Protein AF-A0A3P7G291-F1 (afdb_monomer)

Radius of gyration: 13.14 Å; Cα contacts (8 Å, |Δi|>4): 35; chains: 1; bounding box: 27×27×28 Å

Secondary structure (DSSP, 8-state):
-HHHHHHHHHHHHHS--S-THHHHHHHHH-HHHHHHHHHHHHHH-TTHHHHHHHT-S-S--------

pLDDT: mean 80.26, std 13.21, range [43.16, 96.25]

Solvent-accessible surface area (backbone atoms only — not comparable to full-atom values): 4206 Å² total; per-residue (Å²): 117,64,69,65,53,42,54,55,51,47,50,62,58,70,51,90,57,102,56,66,62,59,41,51,46,37,61,75,76,35,47,69,56,54,52,50,46,50,54,55,42,64,60,67,39,85,54,47,75,56,26,72,73,66,76,43,89,78,69,85,75,70,70,79,72,92,126

Sequence (67 aa):
MDATAFGHLTQLYFTPLNSDTLKKYMDEKTPNLVAHINRVKDLYWSDWDEAIRTLSLTTHNNPKTDS

InterPro domains:
  IPR033468 Metaxin, glutathione S-transferase domain [PF17171] (1-40)
  IPR050931 Mitochondrial Protein Transport Metaxin [PTHR12289] (2-58)

Foldseek 3Di:
DLVVLLVVLCCQQVPDDPDCVSNVCCVPPPVVSVVSNVVVCVQFPVPVVVCVVVVDPPDDRPGPDDD

Structure (mmCIF, N/CA/C/O backbone):
data_AF-A0A3P7G291-F1
#
_entry.id   AF-A0A3P7G291-F1
#
loop_
_atom_site.group_PDB
_atom_site.id
_atom_site.type_symbol
_atom_site.label_atom_id
_atom_site.label_alt_id
_atom_site.label_comp_id
_atom_site.label_asym_id
_atom_site.label_entity_id
_atom_site.label_seq_id
_atom_site.pdbx_PDB_ins_code
_atom_site.Cartn_x
_atom_site.Cartn_y
_atom_site.Cartn_z
_atom_site.occupancy
_atom_site.B_iso_or_equiv
_atom_site.auth_seq_id
_atom_site.auth_comp_id
_atom_site.auth_asym_id
_atom_site.auth_atom_id
_atom_site.pdbx_PDB_model_num
ATOM 1 N N . MET A 1 1 ? -9.165 -4.645 -16.777 1.00 57.97 1 MET A N 1
ATOM 2 C CA . MET A 1 1 ? -9.943 -4.229 -15.586 1.00 57.97 1 MET A CA 1
ATOM 3 C C . MET A 1 1 ? -9.077 -4.158 -14.330 1.00 57.97 1 MET A C 1
ATOM 5 O O . MET A 1 1 ? -9.444 -3.436 -13.414 1.00 57.97 1 MET A O 1
ATOM 9 N N . ASP A 1 2 ? -7.908 -4.806 -14.299 1.00 70.19 2 ASP A N 1
ATOM 10 C CA . ASP A 1 2 ? -7.059 -4.866 -13.099 1.00 70.19 2 ASP A CA 1
ATOM 11 C C . ASP A 1 2 ? -6.407 -3.532 -12.711 1.00 70.19 2 ASP A C 1
ATOM 13 O O . ASP A 1 2 ? -6.362 -3.210 -11.532 1.00 70.19 2 ASP A O 1
ATOM 17 N N . ALA A 1 3 ? -5.974 -2.706 -13.672 1.00 73.75 3 ALA A N 1
ATOM 18 C CA . ALA A 1 3 ? -5.279 -1.447 -13.368 1.00 73.75 3 ALA A C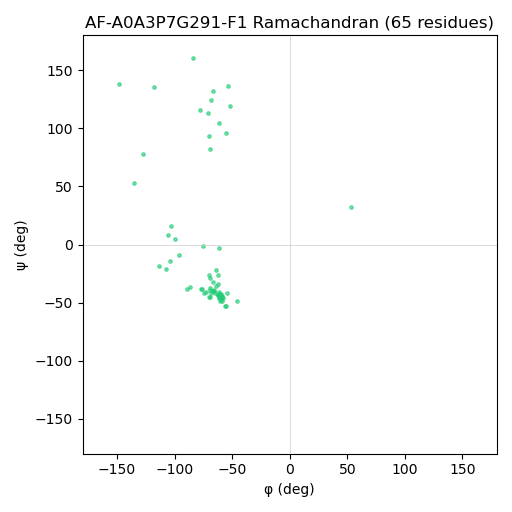A 1
ATOM 19 C C . ALA A 1 3 ? -6.169 -0.404 -12.660 1.00 73.75 3 ALA A C 1
ATOM 21 O O . ALA A 1 3 ? -5.727 0.260 -11.725 1.00 73.75 3 ALA A O 1
ATOM 22 N N . THR A 1 4 ? -7.438 -0.277 -13.065 1.00 82.94 4 THR A N 1
ATOM 23 C CA . THR A 1 4 ? -8.389 0.658 -12.438 1.00 82.94 4 THR A CA 1
ATOM 24 C C . THR A 1 4 ? -8.770 0.205 -11.030 1.00 82.94 4 THR A C 1
ATOM 26 O O . THR A 1 4 ? -8.755 1.007 -10.100 1.00 82.94 4 THR A O 1
ATOM 29 N N . ALA A 1 5 ? -9.063 -1.088 -10.853 1.00 83.62 5 ALA A N 1
ATOM 30 C CA . ALA A 1 5 ? -9.347 -1.653 -9.537 1.00 83.62 5 ALA A CA 1
ATOM 31 C C . ALA A 1 5 ? -8.130 -1.532 -8.607 1.00 83.62 5 ALA A C 1
ATOM 33 O O . ALA A 1 5 ? -8.270 -1.100 -7.466 1.00 83.62 5 ALA A O 1
ATOM 34 N N . PHE A 1 6 ? -6.930 -1.827 -9.113 1.00 85.50 6 PHE A N 1
ATOM 35 C CA . PHE A 1 6 ? -5.674 -1.648 -8.392 1.00 85.50 6 PHE A CA 1
ATOM 36 C C . PHE A 1 6 ? -5.461 -0.199 -7.946 1.00 85.50 6 PHE A C 1
ATOM 38 O O . PHE A 1 6 ? -5.132 0.023 -6.784 1.00 85.50 6 PHE A O 1
ATOM 45 N N . GLY A 1 7 ? -5.695 0.785 -8.821 1.00 85.31 7 GLY A N 1
ATOM 46 C CA . GLY A 1 7 ? -5.557 2.205 -8.486 1.00 85.31 7 GLY A CA 1
ATOM 47 C C . GLY A 1 7 ? -6.456 2.632 -7.321 1.00 85.31 7 GLY A C 1
ATOM 48 O O . GLY A 1 7 ? -5.996 3.266 -6.376 1.00 85.31 7 GLY A O 1
ATOM 49 N N . HIS A 1 8 ? -7.723 2.219 -7.328 1.00 87.56 8 HIS A N 1
ATOM 50 C CA . HIS A 1 8 ? -8.630 2.523 -6.218 1.00 87.56 8 HIS A CA 1
ATOM 51 C C . HIS A 1 8 ? -8.254 1.780 -4.931 1.00 87.56 8 HIS A C 1
ATOM 53 O O . HIS A 1 8 ? -8.260 2.363 -3.849 1.00 87.56 8 HIS A O 1
ATOM 59 N N . LEU A 1 9 ? -7.889 0.502 -5.034 1.00 89.62 9 LEU A N 1
ATOM 60 C CA . LEU A 1 9 ? -7.523 -0.315 -3.879 1.00 89.62 9 LEU A CA 1
ATOM 61 C C . LEU A 1 9 ? -6.221 0.155 -3.215 1.00 89.62 9 LEU A C 1
ATOM 63 O O . LEU A 1 9 ? -6.136 0.198 -1.991 1.00 89.62 9 LEU A O 1
ATOM 67 N N . THR A 1 10 ? -5.223 0.551 -4.005 1.00 87.50 10 THR A N 1
ATOM 68 C CA . THR A 1 10 ? -3.963 1.107 -3.490 1.00 87.50 10 THR A CA 1
ATOM 69 C C . THR A 1 10 ? -4.173 2.437 -2.790 1.00 87.50 10 THR A C 1
ATOM 71 O O . THR A 1 10 ? -3.591 2.643 -1.729 1.00 87.50 10 THR A O 1
ATOM 74 N N . GLN A 1 11 ? -5.041 3.306 -3.315 1.00 87.25 11 GLN A N 1
ATOM 75 C CA . GLN A 1 11 ? -5.421 4.533 -2.617 1.00 87.25 11 GLN A CA 1
ATOM 76 C C . GLN A 1 11 ? -6.039 4.215 -1.253 1.00 87.25 11 GLN A C 1
ATOM 78 O O . GLN A 1 11 ? -5.593 4.758 -0.251 1.00 87.25 11 GLN A O 1
ATOM 83 N N . LEU A 1 12 ? -7.002 3.297 -1.178 1.00 86.94 12 LEU A N 1
ATOM 84 C CA . LEU A 1 12 ? -7.634 2.927 0.095 1.00 86.94 12 LEU A CA 1
ATOM 85 C C . LEU A 1 12 ? -6.652 2.304 1.102 1.00 86.94 12 LEU A C 1
ATOM 87 O O . LEU A 1 12 ? -6.794 2.520 2.303 1.00 86.94 12 LEU A O 1
ATOM 91 N N . TYR A 1 13 ? -5.665 1.545 0.621 1.00 88.38 13 TYR A N 1
ATOM 92 C CA . TYR A 1 13 ? -4.758 0.775 1.472 1.00 88.38 13 TYR A CA 1
ATOM 93 C C . TYR A 1 13 ? -3.496 1.539 1.911 1.00 88.38 13 TYR A C 1
ATOM 95 O O . TYR A 1 13 ? -3.042 1.378 3.044 1.00 88.38 13 TYR A O 1
ATOM 103 N N . PHE A 1 14 ? -2.914 2.360 1.030 1.00 85.44 14 PHE A N 1
ATOM 104 C CA . PHE A 1 14 ? -1.649 3.065 1.280 1.00 85.44 14 PHE A CA 1
ATOM 105 C C . PHE A 1 14 ? -1.814 4.554 1.593 1.00 85.44 14 PHE A C 1
ATOM 107 O O . PHE A 1 14 ? -0.856 5.168 2.064 1.00 85.44 14 PHE A O 1
ATOM 114 N N . THR A 1 15 ? -2.986 5.153 1.350 1.00 85.31 15 THR A N 1
ATOM 115 C CA . THR A 1 15 ? -3.195 6.567 1.690 1.00 85.31 15 THR A CA 1
ATOM 116 C C . THR A 1 15 ? -3.207 6.721 3.209 1.00 85.31 15 THR A C 1
ATOM 118 O O . THR A 1 15 ? -4.018 6.069 3.871 1.00 85.31 15 THR A O 1
ATOM 121 N N . PRO A 1 16 ? -2.352 7.586 3.780 1.00 75.50 16 PRO A N 1
ATOM 122 C CA . PRO A 1 16 ? -2.371 7.863 5.206 1.00 75.50 16 PRO A CA 1
ATOM 123 C C . PRO A 1 16 ? -3.637 8.659 5.537 1.00 75.50 16 PRO A C 1
ATOM 125 O O . PRO A 1 16 ? -3.690 9.879 5.398 1.00 75.50 16 PRO A O 1
ATOM 128 N N . LEU A 1 17 ? -4.689 7.943 5.926 1.00 79.88 17 LEU A N 1
ATOM 129 C CA . LEU A 1 17 ? -5.903 8.528 6.476 1.00 79.88 17 LEU A CA 1
ATOM 130 C C . LEU A 1 17 ? -5.721 8.769 7.974 1.00 79.88 17 LEU A C 1
ATOM 132 O O . LEU A 1 17 ? -4.904 8.136 8.635 1.00 79.88 17 LEU A O 1
ATOM 136 N N . ASN A 1 18 ? -6.558 9.638 8.533 1.00 77.31 18 ASN A N 1
ATOM 137 C CA . ASN A 1 18 ? -6.555 10.003 9.955 1.00 77.31 18 ASN A CA 1
ATOM 138 C C . ASN A 1 18 ? -6.842 8.809 10.901 1.00 77.31 18 ASN A C 1
ATOM 140 O O . ASN A 1 18 ? -6.890 8.986 12.115 1.00 77.31 18 ASN A O 1
ATOM 144 N N . SER A 1 19 ? -7.109 7.618 10.352 1.00 79.06 19 SER A N 1
ATOM 145 C CA . SER A 1 19 ? -7.389 6.382 11.073 1.00 79.06 19 SER A CA 1
ATOM 146 C C . SER A 1 19 ? -6.904 5.155 10.294 1.00 79.06 19 SER A C 1
ATOM 148 O O . SER A 1 19 ? -7.185 5.013 9.103 1.00 79.06 19 SER A O 1
ATOM 150 N N . ASP A 1 20 ? -6.295 4.209 11.011 1.00 83.00 20 ASP A N 1
ATOM 151 C CA . ASP A 1 20 ? -5.884 2.899 10.489 1.00 83.00 20 ASP A CA 1
ATOM 152 C C . ASP A 1 20 ? -7.054 1.915 10.297 1.00 83.00 20 ASP A C 1
ATOM 154 O O . ASP A 1 20 ? -6.844 0.779 9.868 1.00 83.00 20 ASP A O 1
ATOM 158 N N . THR A 1 21 ? -8.291 2.303 10.636 1.00 88.38 21 THR A N 1
ATOM 159 C CA . THR A 1 21 ? -9.463 1.409 10.596 1.00 88.38 21 THR A CA 1
ATOM 160 C C . THR A 1 21 ? -9.646 0.749 9.232 1.00 88.38 21 THR A C 1
ATOM 162 O O . THR A 1 21 ? -9.938 -0.443 9.169 1.00 88.38 21 THR A O 1
ATOM 165 N N . LEU A 1 22 ? -9.462 1.500 8.145 1.00 87.31 22 LEU A N 1
ATOM 166 C CA . LEU A 1 22 ? -9.687 0.989 6.795 1.00 87.31 22 LEU A CA 1
ATOM 167 C C . LEU A 1 22 ? -8.637 -0.053 6.400 1.00 87.31 22 LEU A C 1
ATOM 169 O O . LEU A 1 22 ? -8.992 -1.122 5.911 1.00 87.31 22 LEU A O 1
ATOM 173 N N . LYS A 1 23 ? -7.361 0.227 6.683 1.00 89.44 23 LYS A N 1
ATOM 174 C CA . LYS A 1 23 ? -6.267 -0.711 6.429 1.00 89.44 23 LYS A CA 1
ATOM 175 C C . LYS A 1 23 ? -6.460 -2.008 7.217 1.00 89.44 23 LYS A C 1
ATOM 177 O O . LYS A 1 23 ? -6.465 -3.079 6.622 1.00 89.44 23 LYS A O 1
ATOM 182 N N . LYS A 1 24 ? -6.742 -1.906 8.523 1.00 92.00 24 LYS A N 1
ATOM 183 C CA . LYS A 1 24 ? -7.026 -3.074 9.379 1.00 92.00 24 LYS A CA 1
ATOM 184 C C . LYS A 1 24 ? -8.215 -3.887 8.877 1.00 92.00 24 LYS A C 1
ATOM 186 O O . LYS A 1 24 ? -8.142 -5.108 8.813 1.00 92.00 24 LYS A O 1
ATOM 191 N N . TYR A 1 25 ? -9.300 -3.222 8.479 1.00 92.69 25 TYR A N 1
ATOM 192 C CA . TYR A 1 25 ? -10.453 -3.905 7.898 1.00 92.69 25 TYR A CA 1
ATOM 193 C C . TYR A 1 25 ? -10.069 -4.664 6.624 1.00 92.69 25 TYR A C 1
ATOM 195 O O . TYR A 1 25 ? -10.485 -5.807 6.445 1.00 92.69 25 TYR A O 1
ATOM 203 N N . MET A 1 26 ? -9.260 -4.057 5.752 1.00 93.62 26 MET A N 1
ATOM 204 C CA . MET A 1 26 ? -8.811 -4.713 4.527 1.00 93.62 26 MET A CA 1
ATOM 205 C C . MET A 1 26 ? -7.924 -5.930 4.811 1.00 93.62 26 MET A C 1
ATOM 207 O O . MET A 1 26 ? -8.127 -6.969 4.178 1.00 93.62 26 MET A O 1
ATOM 211 N N . ASP A 1 27 ? -7.014 -5.823 5.781 1.00 93.69 27 ASP A N 1
ATOM 212 C CA . ASP A 1 27 ? -6.140 -6.915 6.224 1.00 93.69 27 ASP A CA 1
ATOM 213 C C . ASP A 1 27 ? -6.940 -8.091 6.810 1.00 93.69 27 ASP A C 1
ATOM 215 O O . ASP A 1 27 ? -6.680 -9.250 6.492 1.00 93.69 27 ASP A O 1
ATOM 219 N N . GLU A 1 28 ? -7.952 -7.807 7.636 1.00 96.25 28 GLU A N 1
ATOM 220 C CA . GLU A 1 28 ? -8.711 -8.834 8.361 1.00 96.25 28 GLU A CA 1
ATOM 221 C C . GLU A 1 28 ? -9.878 -9.427 7.565 1.00 96.25 28 GLU A C 1
ATOM 223 O O . GLU A 1 28 ? -10.213 -10.603 7.726 1.00 96.25 28 GLU A O 1
ATOM 228 N N . LYS A 1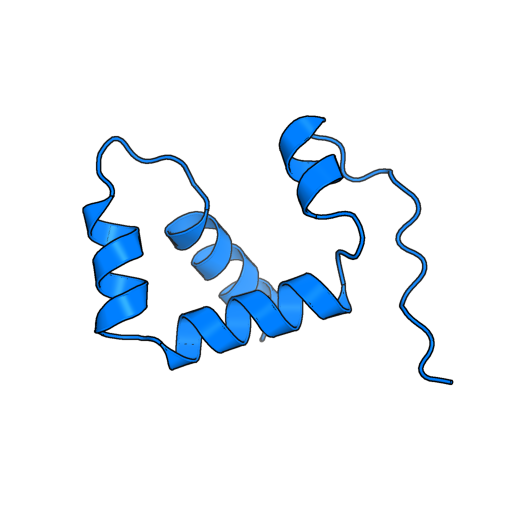 29 ? -10.566 -8.609 6.762 1.00 96.12 29 LYS A N 1
ATOM 229 C CA . LYS A 1 29 ? -11.837 -8.980 6.116 1.00 96.12 29 LYS A CA 1
ATOM 230 C C . LYS A 1 29 ? -11.705 -9.213 4.621 1.00 96.12 29 LYS A C 1
ATOM 232 O O . LYS A 1 29 ? -12.549 -9.903 4.054 1.00 96.12 29 LYS A O 1
ATOM 237 N N . THR A 1 30 ? -10.668 -8.671 3.982 1.00 94.94 30 THR A N 1
ATOM 238 C CA . THR A 1 30 ? -10.460 -8.800 2.531 1.00 94.94 30 THR A CA 1
ATOM 239 C C . THR A 1 30 ? -9.007 -9.136 2.159 1.00 94.94 30 THR A C 1
ATOM 241 O O . THR A 1 30 ? -8.416 -8.461 1.309 1.00 94.94 30 THR A O 1
ATOM 244 N N . PRO A 1 31 ? -8.399 -10.190 2.737 1.00 94.31 31 PRO A N 1
ATOM 245 C CA . PRO A 1 31 ? -6.987 -10.514 2.504 1.00 94.31 31 PRO A CA 1
ATOM 246 C C . PRO A 1 31 ? -6.681 -10.842 1.033 1.00 94.31 31 PRO A C 1
ATOM 248 O O . PRO A 1 31 ? -5.574 -10.612 0.553 1.00 94.31 31 PRO A O 1
ATOM 251 N N . ASN A 1 32 ? -7.670 -11.324 0.276 1.00 94.12 32 ASN A N 1
ATOM 252 C 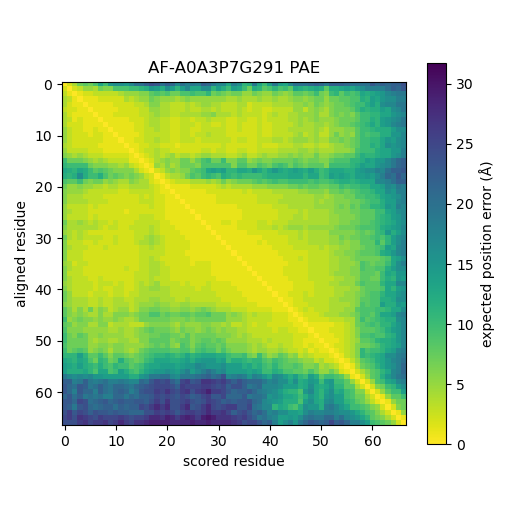CA . ASN A 1 32 ? -7.560 -11.564 -1.163 1.00 94.12 32 ASN A CA 1
ATOM 253 C C . ASN A 1 32 ? -7.333 -10.271 -1.966 1.00 94.12 32 ASN A C 1
ATOM 255 O O . ASN A 1 32 ? -6.602 -10.284 -2.956 1.00 94.12 32 ASN A O 1
ATOM 259 N N . LEU A 1 33 ? -7.934 -9.154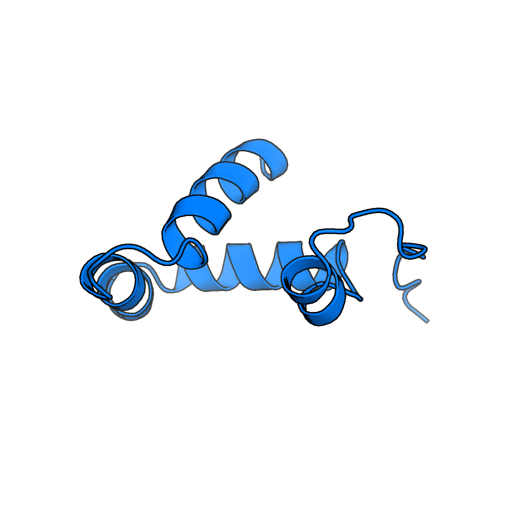 -1.542 1.00 92.25 33 LEU A N 1
ATOM 260 C CA . LEU A 1 33 ? -7.726 -7.854 -2.179 1.00 92.25 33 LEU A CA 1
ATOM 261 C C . LEU A 1 33 ? -6.337 -7.312 -1.846 1.00 92.25 3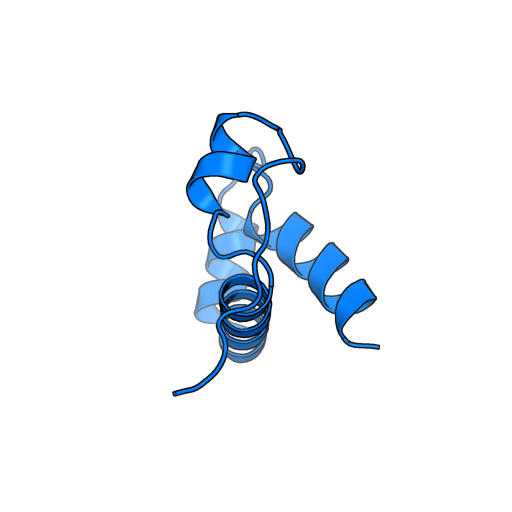3 LEU A C 1
ATOM 263 O O . LEU A 1 33 ? -5.643 -6.840 -2.742 1.00 92.25 33 LEU A O 1
ATOM 267 N N . VAL A 1 34 ? -5.891 -7.464 -0.597 1.00 93.56 34 VAL A N 1
ATOM 268 C CA . VAL A 1 34 ? -4.529 -7.093 -0.182 1.00 93.56 34 VAL A CA 1
ATOM 269 C C . VAL A 1 34 ? -3.482 -7.901 -0.956 1.00 93.56 34 VAL A C 1
ATOM 271 O O . VAL A 1 34 ? -2.518 -7.338 -1.475 1.00 93.56 34 VAL A O 1
ATOM 274 N N . ALA A 1 35 ? -3.699 -9.206 -1.130 1.00 92.38 35 ALA A N 1
ATOM 275 C CA . ALA A 1 35 ? -2.832 -10.055 -1.946 1.00 92.38 35 ALA A CA 1
ATOM 276 C C . ALA A 1 35 ? -2.800 -9.613 -3.420 1.00 92.38 35 ALA A C 1
ATOM 278 O O . ALA A 1 35 ? -1.731 -9.573 -4.029 1.00 92.38 35 ALA A O 1
ATOM 279 N N . HIS A 1 36 ? -3.949 -9.236 -3.993 1.00 90.56 36 HIS A N 1
ATOM 280 C CA . HIS A 1 36 ? -4.009 -8.701 -5.353 1.00 90.56 36 HIS A CA 1
ATOM 281 C C . HIS A 1 36 ? -3.210 -7.398 -5.488 1.00 90.56 36 HIS A C 1
ATOM 283 O O . HIS A 1 36 ? -2.421 -7.275 -6.425 1.00 90.56 36 HIS A O 1
ATOM 289 N N . ILE A 1 37 ? -3.372 -6.465 -4.542 1.00 91.62 37 ILE A N 1
ATOM 290 C CA . ILE A 1 37 ? -2.615 -5.208 -4.496 1.00 91.62 37 ILE A CA 1
ATOM 291 C C . ILE A 1 37 ? -1.113 -5.500 -4.468 1.00 91.62 37 ILE A C 1
ATOM 293 O O . ILE A 1 37 ? -0.385 -5.004 -5.320 1.00 91.62 37 ILE A O 1
ATOM 297 N N . ASN A 1 38 ? -0.646 -6.340 -3.542 1.00 90.25 38 ASN A N 1
ATOM 298 C CA . ASN A 1 38 ? 0.783 -6.639 -3.425 1.00 90.25 38 ASN A CA 1
ATOM 299 C C . ASN A 1 38 ? 1.342 -7.299 -4.692 1.00 90.25 38 ASN A C 1
ATOM 301 O O . ASN A 1 38 ? 2.380 -6.876 -5.183 1.00 90.25 38 ASN A O 1
ATOM 305 N N . ARG A 1 39 ? 0.616 -8.247 -5.296 1.00 90.88 39 ARG A N 1
ATOM 306 C CA . ARG A 1 39 ? 1.050 -8.891 -6.545 1.00 90.88 39 ARG A CA 1
ATOM 307 C C . ARG A 1 39 ? 1.225 -7.888 -7.687 1.00 90.88 39 ARG A C 1
ATOM 309 O O . ARG A 1 39 ? 2.221 -7.939 -8.395 1.00 90.88 39 ARG A O 1
ATOM 316 N N . VAL A 1 40 ? 0.254 -6.997 -7.894 1.00 88.12 40 VAL A N 1
ATOM 317 C CA . VAL A 1 40 ? 0.319 -5.995 -8.974 1.00 88.12 40 VAL A CA 1
ATOM 318 C C . VAL A 1 40 ? 1.410 -4.961 -8.682 1.00 88.12 40 VAL A C 1
ATOM 320 O O . VAL A 1 40 ? 2.164 -4.603 -9.583 1.00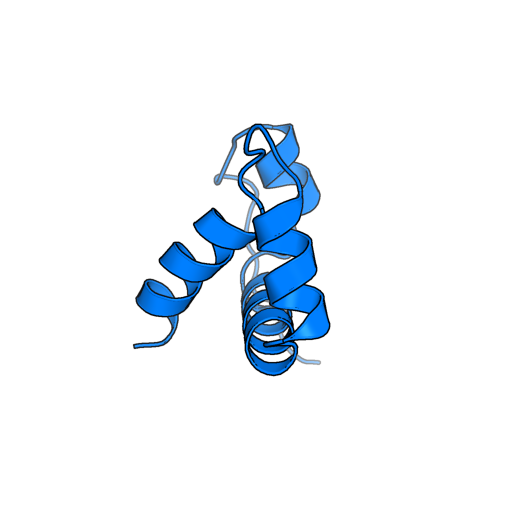 88.12 40 VAL A O 1
ATOM 323 N N . LYS A 1 41 ? 1.555 -4.548 -7.419 1.00 87.25 41 LYS A N 1
ATOM 324 C CA . LYS A 1 41 ? 2.643 -3.678 -6.961 1.00 87.25 41 LYS A CA 1
ATOM 325 C C . LYS A 1 41 ? 4.013 -4.272 -7.305 1.00 87.25 41 LYS A C 1
ATOM 327 O O . LYS A 1 41 ? 4.800 -3.626 -7.984 1.00 87.25 41 LYS A O 1
ATOM 332 N N . ASP A 1 42 ? 4.257 -5.519 -6.915 1.00 86.81 42 ASP A N 1
ATOM 333 C CA . ASP A 1 42 ? 5.564 -6.170 -7.058 1.00 86.81 42 ASP A CA 1
ATOM 334 C C . ASP A 1 42 ? 5.936 -6.484 -8.520 1.00 86.81 42 ASP A C 1
ATOM 336 O O . ASP A 1 42 ? 7.123 -6.571 -8.846 1.00 86.81 42 ASP A O 1
ATOM 340 N N . LEU A 1 43 ? 4.935 -6.654 -9.396 1.00 86.75 43 LEU A N 1
ATOM 341 C CA . LEU A 1 43 ? 5.122 -6.916 -10.829 1.00 86.75 43 LEU A CA 1
ATOM 342 C C . LEU A 1 43 ? 5.523 -5.667 -11.623 1.00 86.75 43 LEU A C 1
ATOM 344 O O . LEU A 1 43 ? 6.320 -5.773 -12.553 1.00 86.75 43 LEU A O 1
ATOM 348 N N . TYR A 1 44 ? 4.955 -4.506 -11.290 1.00 83.00 44 TYR A N 1
ATOM 349 C CA . TYR A 1 44 ? 5.077 -3.299 -12.119 1.00 83.00 44 TYR A CA 1
ATOM 350 C C . TYR A 1 44 ? 5.872 -2.163 -11.464 1.00 83.00 44 TYR A C 1
ATOM 352 O O . TYR A 1 44 ? 6.346 -1.286 -12.181 1.00 83.00 44 TYR A O 1
ATOM 360 N N . TRP A 1 45 ? 6.043 -2.183 -10.140 1.00 80.62 45 TRP A N 1
ATOM 361 C CA . TRP A 1 45 ? 6.755 -1.157 -9.374 1.00 80.62 45 TRP A CA 1
ATOM 362 C C . TRP A 1 45 ? 7.833 -1.791 -8.502 1.00 80.62 45 TRP A C 1
ATOM 364 O O . TRP A 1 45 ? 7.684 -1.955 -7.289 1.00 80.62 45 TRP A O 1
ATOM 374 N N . SER A 1 46 ? 8.954 -2.148 -9.128 1.00 81.88 46 SER A N 1
ATOM 375 C CA . SER A 1 46 ? 10.128 -2.654 -8.409 1.00 81.88 46 SER A CA 1
ATOM 376 C C . SER A 1 46 ? 10.750 -1.623 -7.464 1.00 81.88 46 SER A C 1
ATOM 378 O O . SER A 1 46 ? 11.454 -2.006 -6.535 1.00 81.88 46 SER A O 1
ATOM 380 N N . ASP A 1 47 ? 10.493 -0.337 -7.701 1.00 80.38 47 ASP A N 1
ATOM 381 C CA . ASP A 1 47 ? 10.991 0.812 -6.947 1.00 80.38 47 ASP A CA 1
ATOM 382 C C . ASP A 1 47 ? 9.928 1.417 -6.012 1.00 80.38 47 ASP A C 1
ATOM 384 O O . ASP A 1 47 ? 10.095 2.541 -5.549 1.00 80.38 47 ASP A O 1
ATOM 388 N N . TRP A 1 48 ? 8.834 0.698 -5.723 1.00 83.81 48 TRP A N 1
ATOM 389 C CA . TRP A 1 48 ? 7.668 1.235 -5.006 1.00 83.81 48 TRP A CA 1
ATOM 390 C C . TRP A 1 48 ? 8.026 2.057 -3.759 1.00 83.81 48 TRP A C 1
ATOM 392 O O . TRP A 1 48 ? 7.537 3.174 -3.599 1.00 83.81 48 TRP A O 1
ATOM 402 N N . ASP A 1 49 ? 8.902 1.534 -2.897 1.00 82.56 49 ASP A N 1
ATOM 403 C CA . ASP A 1 49 ? 9.308 2.206 -1.656 1.00 82.56 49 ASP A CA 1
ATOM 404 C C . ASP A 1 49 ? 10.104 3.500 -1.915 1.00 82.56 49 ASP A C 1
ATOM 406 O O . ASP A 1 49 ? 10.000 4.473 -1.165 1.00 82.56 49 ASP A O 1
ATOM 410 N N . GLU A 1 50 ? 10.878 3.548 -2.999 1.00 82.31 50 GLU A N 1
ATOM 411 C CA . GLU A 1 50 ? 11.582 4.753 -3.431 1.00 82.31 50 GLU A CA 1
ATOM 412 C C . GLU A 1 50 ? 10.621 5.767 -4.062 1.00 82.31 50 GLU A C 1
ATOM 414 O O . GLU A 1 50 ? 10.694 6.959 -3.741 1.00 82.31 50 GLU A O 1
ATOM 419 N N . ALA A 1 51 ? 9.677 5.301 -4.881 1.00 79.25 51 ALA A N 1
ATOM 420 C CA . ALA A 1 51 ? 8.672 6.129 -5.538 1.00 79.25 51 ALA A CA 1
ATOM 421 C C . ALA A 1 51 ? 7.769 6.847 -4.522 1.00 79.25 51 ALA A C 1
ATOM 423 O O . ALA A 1 51 ? 7.569 8.060 -4.614 1.00 79.25 51 ALA A O 1
ATOM 424 N N . ILE A 1 52 ? 7.288 6.141 -3.491 1.00 79.75 52 ILE A N 1
ATOM 425 C CA . ILE A 1 52 ? 6.461 6.751 -2.432 1.00 79.75 52 ILE A CA 1
ATOM 426 C C . ILE A 1 52 ? 7.259 7.709 -1.538 1.00 79.75 52 ILE A C 1
ATOM 428 O O . ILE A 1 52 ? 6.695 8.668 -1.015 1.00 79.75 52 ILE A O 1
ATOM 432 N N . ARG A 1 53 ? 8.570 7.487 -1.373 1.00 79.75 53 ARG A N 1
ATOM 433 C CA . ARG A 1 53 ? 9.452 8.348 -0.568 1.00 79.75 53 ARG A CA 1
ATOM 434 C C . ARG A 1 53 ? 9.834 9.634 -1.297 1.00 79.75 53 ARG A C 1
ATOM 436 O O . ARG A 1 53 ? 9.966 10.679 -0.668 1.00 79.75 53 ARG A O 1
ATOM 443 N N . THR A 1 54 ? 10.066 9.547 -2.603 1.00 79.31 54 THR A N 1
ATOM 444 C CA . THR A 1 54 ? 10.529 10.668 -3.438 1.00 79.31 54 THR A CA 1
ATOM 445 C C . THR A 1 54 ? 9.390 11.393 -4.152 1.00 79.31 54 THR A C 1
ATOM 447 O O . THR A 1 54 ? 9.625 12.452 -4.731 1.00 79.31 54 THR A O 1
ATOM 450 N N . LEU A 1 55 ? 8.168 10.843 -4.096 1.00 73.44 55 LEU A N 1
ATOM 451 C CA . LEU A 1 55 ? 6.998 11.290 -4.861 1.00 73.44 55 LEU A CA 1
ATOM 452 C C . LEU A 1 55 ? 7.287 11.363 -6.370 1.00 73.44 55 LEU A C 1
ATOM 454 O O . LEU A 1 55 ? 6.742 12.207 -7.082 1.00 73.44 55 LEU A O 1
ATOM 458 N N . SER A 1 56 ? 8.162 10.477 -6.850 1.00 71.00 56 SER A N 1
ATOM 459 C CA . SER A 1 56 ? 8.625 10.424 -8.230 1.00 71.00 56 SER A CA 1
ATOM 460 C C . SER A 1 56 ? 8.236 9.098 -8.873 1.00 71.00 56 SER A C 1
ATOM 462 O O . SER A 1 56 ? 8.394 8.041 -8.275 1.00 71.00 56 SER A O 1
ATOM 464 N N . LEU A 1 57 ? 7.737 9.162 -10.108 1.00 65.31 57 LEU A N 1
ATOM 465 C CA . LEU A 1 57 ? 7.379 7.993 -10.925 1.00 65.31 57 LEU A CA 1
ATOM 466 C C . LEU A 1 57 ? 8.399 7.738 -12.051 1.00 65.31 57 LEU A C 1
ATOM 468 O O . LEU A 1 57 ? 8.130 6.950 -12.955 1.00 65.31 57 LEU A O 1
ATOM 472 N N . THR A 1 58 ? 9.527 8.458 -12.056 1.00 57.16 58 THR A N 1
ATOM 473 C CA . THR A 1 58 ? 10.512 8.460 -13.155 1.00 57.16 58 THR A CA 1
ATOM 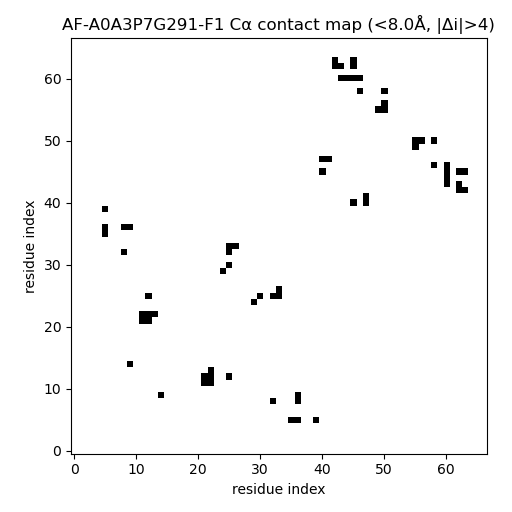474 C C . THR A 1 58 ? 11.736 7.580 -12.922 1.00 57.16 58 THR A C 1
ATOM 476 O O . THR A 1 58 ? 12.629 7.563 -13.771 1.00 57.16 58 THR A O 1
ATOM 479 N N . THR A 1 59 ? 11.807 6.814 -11.833 1.00 55.28 59 THR A N 1
ATOM 480 C CA . THR A 1 59 ? 12.852 5.794 -11.696 1.00 55.28 59 THR A CA 1
ATOM 481 C C . THR A 1 59 ? 12.609 4.716 -12.751 1.00 55.28 59 THR A C 1
ATOM 483 O O . THR A 1 59 ? 11.479 4.285 -12.963 1.00 55.28 59 THR A O 1
ATOM 486 N N . HIS A 1 60 ? 13.649 4.331 -13.488 1.00 58.09 60 HIS A N 1
ATOM 487 C CA . HIS A 1 60 ? 13.555 3.399 -14.611 1.00 58.09 60 HIS A CA 1
ATOM 488 C C . HIS A 1 60 ? 12.909 2.062 -14.195 1.00 58.09 60 HIS A C 1
ATOM 490 O O . HIS A 1 60 ? 13.594 1.157 -13.722 1.00 58.09 60 HIS A O 1
ATOM 496 N N . ASN A 1 61 ? 11.598 1.926 -14.417 1.00 54.47 61 ASN A N 1
ATOM 497 C CA . ASN A 1 61 ? 10.858 0.674 -14.294 1.00 54.47 61 ASN A CA 1
ATOM 498 C C . ASN A 1 61 ? 11.285 -0.264 -15.420 1.00 54.47 61 ASN A C 1
ATOM 500 O O . ASN A 1 61 ? 10.640 -0.335 -16.465 1.00 54.47 61 ASN A O 1
ATOM 504 N N . ASN A 1 62 ? 12.405 -0.959 -15.235 1.00 54.97 62 ASN A N 1
ATOM 505 C CA . ASN A 1 62 ? 12.725 -2.098 -16.075 1.00 54.97 62 ASN A CA 1
ATOM 506 C C . ASN A 1 62 ? 11.872 -3.269 -15.560 1.00 54.97 62 ASN A C 1
ATOM 508 O O . ASN A 1 62 ? 12.051 -3.661 -14.403 1.00 54.97 62 ASN A O 1
ATOM 512 N N . PRO A 1 63 ? 10.923 -3.808 -16.349 1.00 54.12 63 PRO A N 1
ATOM 513 C CA . PRO A 1 63 ? 10.132 -4.957 -15.922 1.00 54.12 63 PRO A CA 1
ATOM 514 C C . PRO A 1 63 ? 11.079 -6.076 -15.487 1.00 54.12 63 PRO A C 1
ATOM 516 O O . PRO A 1 63 ? 12.071 -6.330 -16.176 1.00 54.12 63 PRO A O 1
ATOM 519 N N . LYS A 1 64 ? 10.797 -6.744 -14.361 1.00 53.78 64 LYS A N 1
ATOM 520 C CA . LYS A 1 64 ? 11.549 -7.946 -13.985 1.00 53.78 64 LYS A CA 1
ATOM 521 C C . LYS A 1 64 ? 11.324 -8.983 -15.083 1.00 53.78 64 LYS A C 1
ATOM 523 O O . LYS A 1 64 ? 10.238 -9.538 -15.202 1.00 53.78 64 LYS A O 1
ATOM 528 N N . THR A 1 65 ? 12.325 -9.179 -15.932 1.00 53.53 65 THR A N 1
ATOM 529 C CA . THR A 1 65 ? 12.340 -10.265 -16.907 1.00 53.53 65 THR A CA 1
ATOM 530 C C . THR A 1 65 ? 12.549 -11.558 -16.140 1.00 53.53 65 THR A C 1
ATOM 532 O O . THR A 1 65 ? 13.617 -11.743 -15.553 1.00 53.53 65 THR A O 1
ATOM 535 N N . ASP A 1 66 ? 11.534 -12.421 -16.130 1.00 55.06 66 ASP A N 1
AT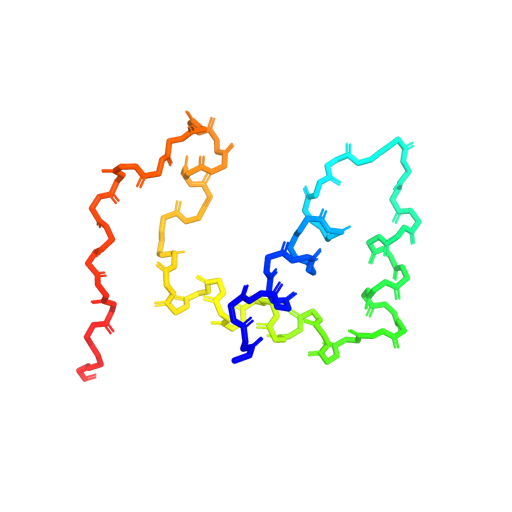OM 536 C CA . ASP A 1 66 ? 11.661 -13.793 -15.643 1.00 55.06 66 ASP A CA 1
ATOM 537 C C . ASP A 1 66 ? 12.858 -14.458 -16.349 1.00 55.06 66 ASP A C 1
ATOM 539 O O . ASP A 1 66 ? 12.911 -14.512 -17.581 1.00 55.06 66 ASP A O 1
ATOM 543 N N . SER A 1 67 ? 13.852 -14.887 -15.566 1.00 43.16 67 SER A N 1
ATOM 544 C CA . SER A 1 67 ? 14.977 -15.738 -15.985 1.00 43.16 67 SER A CA 1
ATOM 545 C C . SER A 1 67 ? 14.903 -17.063 -15.249 1.00 43.16 67 SER A C 1
ATOM 547 O O . S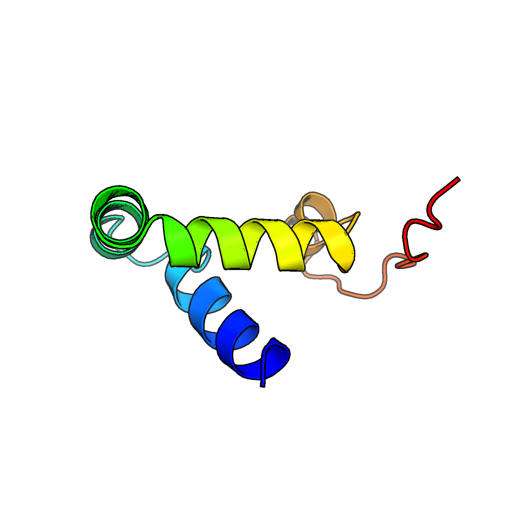ER A 1 67 ? 14.563 -17.029 -14.044 1.00 43.16 67 SER A O 1
#

Mean predicted aligned error: 7.63 Å

Organism: Toxocara canis (NCBI:txid6265)